Protein AF-A0A535H150-F1 (afdb_monomer)

Foldseek 3Di:
DDDPDDDDDPVVVVVVPPDPPDDDDVVNVVVVVVVLCCLQVVLQVVLVVVCVVVVDDSVSNVVSNVNSVVSSVVVVVVVVVVVD

Secondary structure (DSSP, 8-state):
----PPPP-HHHHHHTTS--S----HHHHHHHHHHHHHHHHHHHHHHHHHHHHH---THHHHHHHHHHHHHHHHHHHHHHHHH-

Structure (mmCIF, N/CA/C/O backbone):
data_AF-A0A535H150-F1
#
_entry.id   AF-A0A535H150-F1
#
loop_
_atom_site.group_PDB
_atom_site.id
_atom_site.type_symbol
_atom_site.label_atom_id
_atom_site.label_alt_id
_atom_site.label_comp_id
_atom_site.label_asym_id
_atom_site.label_entity_id
_atom_site.label_seq_id
_atom_site.pdbx_PDB_ins_code
_atom_site.Cartn_x
_atom_site.Cartn_y
_atom_site.Cartn_z
_atom_site.occupancy
_atom_site.B_iso_or_equiv
_atom_site.auth_seq_id
_atom_site.auth_comp_id
_atom_site.auth_asym_id
_atom_site.auth_atom_id
_atom_site.pdbx_PDB_model_num
ATOM 1 N N . MET A 1 1 ? -44.163 25.581 56.109 1.00 49.38 1 MET A N 1
ATOM 2 C CA . MET A 1 1 ? -43.978 25.350 54.656 1.00 49.38 1 MET A CA 1
ATOM 3 C C . MET A 1 1 ? -42.648 24.639 54.401 1.00 49.38 1 MET A C 1
ATOM 5 O O . MET A 1 1 ? -41.625 25.301 54.295 1.00 49.38 1 MET A O 1
ATOM 9 N N . ARG A 1 2 ? -42.630 23.298 54.337 1.00 57.69 2 ARG A N 1
ATOM 1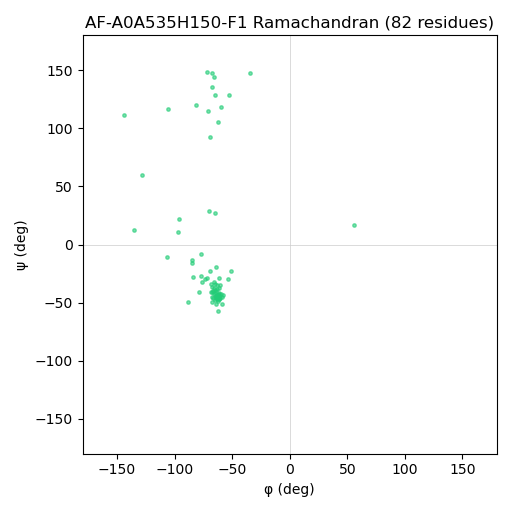0 C CA . ARG A 1 2 ? -41.479 22.529 53.828 1.00 57.69 2 ARG A CA 1
ATOM 11 C C . ARG A 1 2 ? -41.855 22.008 52.445 1.00 57.69 2 ARG A C 1
ATOM 13 O O . ARG A 1 2 ? -42.820 21.262 52.327 1.00 57.69 2 ARG A O 1
ATOM 20 N N . ARG A 1 3 ? -41.144 22.442 51.402 1.00 64.19 3 ARG A N 1
ATOM 21 C CA . ARG A 1 3 ? -41.315 21.878 50.058 1.00 64.19 3 ARG A CA 1
ATOM 22 C C . ARG A 1 3 ? -40.722 20.472 50.074 1.00 64.19 3 ARG A C 1
ATOM 24 O O . ARG A 1 3 ? -39.520 20.323 50.272 1.00 64.19 3 ARG A O 1
ATOM 31 N N . HIS A 1 4 ? -41.565 19.460 49.893 1.00 62.22 4 HIS A N 1
ATOM 32 C CA . HIS A 1 4 ? -41.108 18.124 49.533 1.00 62.22 4 HIS A CA 1
ATOM 33 C C . HIS A 1 4 ? -40.410 18.218 48.173 1.00 62.22 4 HIS A C 1
ATOM 35 O O . HIS A 1 4 ? -41.057 18.402 47.147 1.00 62.22 4 HIS A O 1
ATOM 41 N N . MET A 1 5 ? -39.081 18.145 48.181 1.00 68.00 5 MET A N 1
ATOM 42 C CA . MET A 1 5 ? -38.297 17.902 46.976 1.00 68.00 5 MET A CA 1
ATOM 43 C C . MET A 1 5 ? -38.303 16.391 46.707 1.00 68.00 5 MET A C 1
ATOM 45 O O . MET A 1 5 ? -37.853 15.638 47.573 1.00 68.00 5 MET A O 1
ATOM 49 N N . PRO A 1 6 ? -38.811 15.919 45.556 1.00 71.31 6 PRO A N 1
ATOM 50 C CA . PRO A 1 6 ? -38.648 14.526 45.167 1.00 71.31 6 PRO A CA 1
ATOM 51 C C . PRO A 1 6 ? -37.171 14.243 44.857 1.00 71.31 6 PRO A C 1
ATOM 53 O O . PRO A 1 6 ? -36.493 15.037 44.204 1.00 71.31 6 PRO A O 1
ATOM 56 N N . ALA A 1 7 ? -36.667 13.114 45.353 1.00 72.44 7 ALA A N 1
ATOM 57 C CA . ALA A 1 7 ? -35.297 12.674 45.115 1.00 72.44 7 ALA A CA 1
ATOM 58 C C . ALA A 1 7 ? -35.069 12.334 43.624 1.00 72.44 7 ALA A C 1
ATOM 60 O O . ALA A 1 7 ? -35.969 11.789 42.978 1.00 72.44 7 ALA A O 1
ATOM 61 N N . PRO A 1 8 ? -33.876 12.606 43.064 1.00 68.38 8 PRO A N 1
ATOM 62 C CA . PRO A 1 8 ? -33.558 12.249 41.685 1.00 68.38 8 PRO A CA 1
ATOM 63 C C . PRO A 1 8 ? -33.546 10.720 41.500 1.00 68.38 8 PRO A C 1
ATOM 65 O O . PRO A 1 8 ? -32.883 9.995 42.243 1.00 68.38 8 PRO A O 1
ATOM 68 N N . ARG A 1 9 ? -34.276 10.219 40.492 1.00 75.31 9 ARG A N 1
ATOM 69 C CA . ARG A 1 9 ? -34.315 8.795 40.106 1.00 75.31 9 ARG A CA 1
ATOM 70 C C . ARG A 1 9 ? -32.975 8.375 39.496 1.00 75.31 9 ARG A C 1
ATOM 72 O O . ARG A 1 9 ? -32.754 8.470 38.293 1.00 75.31 9 ARG A O 1
ATOM 79 N N . TRP A 1 10 ? -32.087 7.855 40.338 1.00 63.25 10 TRP A N 1
ATOM 80 C CA . TRP A 1 10 ? -30.779 7.285 39.973 1.00 63.25 10 TRP A CA 1
ATOM 81 C C . TRP A 1 10 ? -30.827 6.230 38.854 1.00 63.25 10 TRP A C 1
ATOM 83 O O . TRP A 1 10 ? -29.844 6.025 38.144 1.00 63.25 10 TRP A O 1
ATOM 93 N N . THR A 1 11 ? -31.978 5.592 38.655 1.00 65.69 11 THR A N 1
ATOM 94 C CA . THR A 1 11 ? -32.207 4.564 37.634 1.00 65.69 11 THR A CA 1
ATOM 95 C C . THR A 1 11 ? -32.205 5.101 36.197 1.00 65.69 11 THR A C 1
ATOM 97 O O . THR A 1 11 ? -31.899 4.353 35.269 1.00 65.69 11 THR A O 1
ATOM 100 N N . GLU A 1 12 ? -32.461 6.396 36.003 1.00 60.38 12 GLU A N 1
ATOM 101 C CA . GLU A 1 12 ? -32.504 7.046 34.682 1.00 60.38 12 GLU A CA 1
ATOM 102 C C . GLU A 1 12 ? -31.104 7.466 34.192 1.00 60.38 12 GLU A C 1
ATOM 104 O O . GLU A 1 12 ? -30.809 7.455 33.000 1.00 60.38 12 GLU A O 1
ATOM 109 N N . ARG A 1 13 ? -30.180 7.751 35.123 1.00 60.72 13 ARG A N 1
ATOM 110 C CA . ARG A 1 13 ? -28.778 8.069 34.793 1.00 60.72 13 ARG A CA 1
ATOM 111 C C . ARG A 1 13 ? -27.956 6.838 34.414 1.00 60.72 13 ARG A C 1
ATOM 113 O O . ARG A 1 13 ? -27.063 6.943 33.579 1.00 60.72 13 ARG A O 1
ATOM 120 N N . ALA A 1 14 ? -28.261 5.677 34.991 1.00 58.97 14 ALA A N 1
ATOM 121 C CA . ALA A 1 14 ? -27.529 4.442 34.707 1.00 58.97 14 ALA A CA 1
ATOM 122 C C . ALA A 1 14 ? -27.826 3.880 33.303 1.00 58.97 14 ALA A C 1
ATOM 124 O O . ALA A 1 14 ? -26.969 3.253 32.685 1.00 58.97 14 ALA A O 1
ATOM 125 N N . SER A 1 15 ? -29.023 4.134 32.770 1.00 59.12 15 SER A N 1
ATOM 126 C CA . SER A 1 15 ? -29.437 3.679 31.436 1.00 59.12 15 SER A CA 1
ATOM 127 C C . SER A 1 15 ? -28.828 4.526 30.310 1.00 59.12 15 SER A C 1
ATOM 129 O O . SER A 1 15 ? -28.537 3.996 29.239 1.00 59.12 15 SER A O 1
ATOM 131 N N . HIS A 1 16 ? -28.509 5.796 30.578 1.00 55.25 16 HIS A N 1
ATOM 132 C CA . HIS A 1 16 ? -27.789 6.674 29.647 1.00 55.25 16 HIS A CA 1
ATOM 133 C C . HIS A 1 16 ? -26.271 6.415 29.565 1.00 55.25 16 HIS A C 1
ATOM 135 O O . HIS A 1 16 ? -25.613 6.949 28.676 1.00 55.25 16 HIS A O 1
ATOM 141 N N . MET A 1 17 ? -25.709 5.569 30.438 1.00 55.12 17 MET A N 1
ATOM 142 C CA . MET A 1 17 ? -24.287 5.181 30.420 1.00 55.12 17 MET A CA 1
ATOM 143 C C . MET A 1 17 ? -24.017 3.846 29.703 1.00 55.12 17 MET A C 1
ATOM 145 O O . MET A 1 17 ? -22.907 3.324 29.768 1.00 55.12 17 MET A O 1
ATOM 149 N N . LYS A 1 18 ? -25.003 3.283 28.989 1.00 57.50 18 LYS A N 1
ATOM 150 C CA . LYS A 1 18 ? -24.853 2.016 28.244 1.00 57.50 18 LYS A C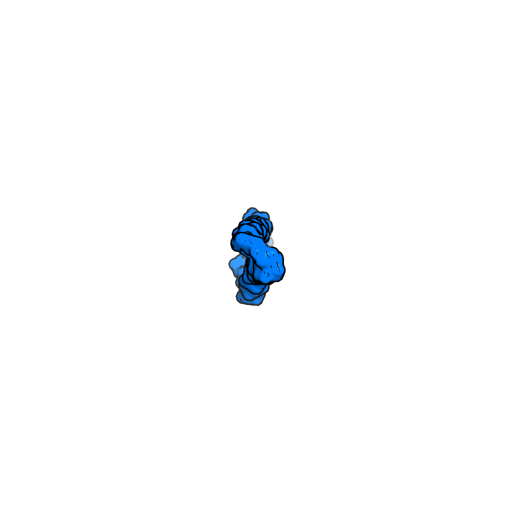A 1
ATOM 151 C C . LYS A 1 18 ? -24.532 2.193 26.752 1.00 57.50 18 LYS A C 1
ATOM 153 O O . LYS A 1 18 ? -24.761 1.291 25.954 1.00 57.50 18 LYS A O 1
ATOM 158 N N . GLY A 1 19 ? -23.987 3.350 26.386 1.00 52.09 19 GLY A N 1
ATOM 159 C CA . GLY A 1 19 ? -23.509 3.671 25.041 1.00 52.09 19 GLY A CA 1
ATOM 160 C C . GLY A 1 19 ? -22.083 4.201 25.094 1.00 52.09 19 GLY A C 1
ATOM 161 O O . GLY A 1 19 ? -21.837 5.348 24.743 1.00 52.09 19 GLY A O 1
ATOM 162 N N . GLY A 1 20 ? -21.150 3.399 25.611 1.00 52.53 20 GLY A N 1
ATOM 163 C CA . GLY A 1 20 ? -19.737 3.758 25.622 1.00 52.53 20 GLY A CA 1
ATOM 164 C C . GLY A 1 20 ? -19.225 3.973 24.197 1.00 52.53 20 GLY A C 1
ATOM 165 O O . GLY A 1 20 ? -19.187 3.042 23.398 1.00 52.53 20 GLY A O 1
ATOM 166 N N . VAL A 1 21 ? -18.778 5.194 23.913 1.00 60.66 21 VAL A N 1
ATOM 167 C CA . VAL A 1 21 ? -18.098 5.642 22.682 1.00 60.66 21 VAL A CA 1
ATOM 168 C C .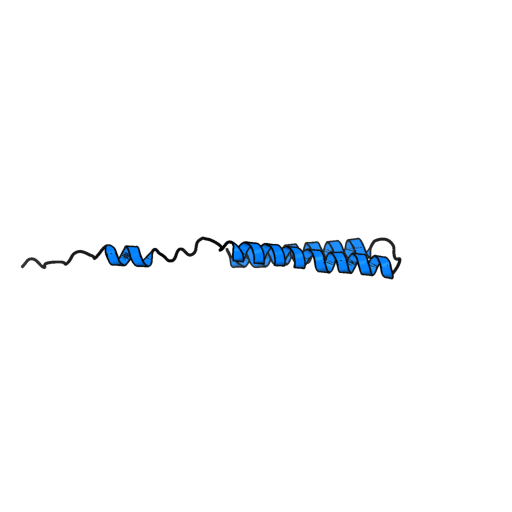 VAL A 1 21 ? -16.669 5.049 22.580 1.00 60.66 21 VAL A C 1
ATOM 170 O O . VAL A 1 21 ? -15.767 5.655 22.025 1.00 60.66 21 VAL A O 1
ATOM 173 N N . GLY A 1 22 ? -16.401 3.870 23.155 1.00 62.72 22 GLY A N 1
ATOM 17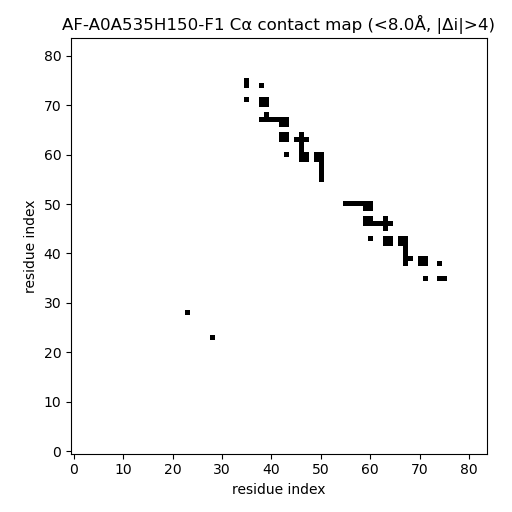4 C CA . GLY A 1 22 ? -15.049 3.538 23.631 1.00 62.72 22 GLY A CA 1
ATOM 175 C C . GLY A 1 22 ? -14.484 2.154 23.319 1.00 62.72 22 GLY A C 1
ATOM 176 O O . GLY A 1 22 ? -13.486 1.784 23.928 1.00 62.72 22 GLY A O 1
ATOM 177 N N . SER A 1 23 ? -15.064 1.348 22.429 1.00 62.31 23 SER A N 1
ATOM 178 C CA . SER A 1 23 ? -14.403 0.099 22.012 1.00 62.31 23 SER A CA 1
ATOM 179 C C . SER A 1 23 ? -14.655 -0.202 20.538 1.00 62.31 23 SER A C 1
ATOM 181 O O . SER A 1 23 ? -15.799 -0.497 20.179 1.00 62.31 23 SER A O 1
ATOM 183 N N . PRO A 1 24 ? -13.612 -0.127 19.685 1.00 60.91 24 PRO A N 1
ATOM 184 C CA . PRO A 1 24 ? -13.687 -0.589 18.305 1.00 60.91 24 PRO A CA 1
ATOM 185 C C . PRO A 1 24 ? -14.190 -2.031 18.285 1.00 60.91 24 PRO A C 1
ATOM 187 O O . PRO A 1 24 ? -13.670 -2.883 19.013 1.00 60.91 24 PRO A O 1
ATOM 190 N N . ARG A 1 25 ? -15.221 -2.318 17.487 1.00 78.50 25 ARG A N 1
ATOM 191 C CA . ARG A 1 25 ? -15.720 -3.692 17.367 1.00 78.50 25 ARG A CA 1
ATOM 192 C C . ARG A 1 25 ? -14.638 -4.523 16.675 1.00 78.50 25 ARG A C 1
ATOM 194 O O . ARG A 1 25 ? -13.933 -4.019 15.807 1.00 78.50 25 ARG A O 1
ATOM 201 N N . GLY A 1 26 ? -14.512 -5.811 17.010 1.00 72.69 26 GLY A N 1
ATOM 202 C CA . GLY A 1 26 ? -13.512 -6.691 16.376 1.00 72.69 26 GLY A CA 1
ATOM 203 C C . GLY A 1 26 ? -13.600 -6.701 14.841 1.00 72.69 26 GLY A C 1
ATOM 204 O O . GLY A 1 26 ? -12.595 -6.807 14.147 1.00 72.69 26 GLY A O 1
ATOM 205 N N . GLN A 1 27 ? -14.802 -6.479 14.310 1.00 77.69 27 GLN A N 1
ATOM 206 C CA . GLN A 1 27 ? -15.064 -6.330 12.882 1.00 77.69 27 GLN A CA 1
ATOM 207 C C . GLN A 1 27 ? -14.462 -5.042 12.283 1.00 77.69 27 GLN A C 1
ATOM 209 O O . GLN A 1 27 ? -13.970 -5.071 11.155 1.00 77.69 27 GLN A O 1
ATOM 214 N N . ASP A 1 28 ? -14.417 -3.945 13.046 1.00 76.31 28 ASP A N 1
ATOM 215 C CA . ASP A 1 28 ? -13.773 -2.691 12.633 1.00 76.31 28 ASP A CA 1
ATOM 216 C C . ASP A 1 28 ? -12.253 -2.874 12.521 1.00 76.31 28 ASP A C 1
ATOM 218 O O . ASP A 1 28 ? -11.634 -2.353 11.594 1.00 76.31 28 ASP A O 1
ATOM 222 N N . LEU A 1 29 ? -11.653 -3.668 13.418 1.00 81.81 29 LEU A N 1
ATOM 223 C CA . LEU A 1 29 ? -10.218 -3.982 13.409 1.00 81.81 29 LEU A CA 1
ATOM 224 C C . LEU A 1 29 ? -9.822 -4.846 12.206 1.00 81.81 29 LEU A C 1
ATOM 226 O O . LEU A 1 29 ? -8.804 -4.579 11.567 1.00 81.81 29 LEU A O 1
ATOM 230 N N . ILE A 1 30 ? -10.643 -5.839 11.854 1.00 87.50 30 ILE A N 1
ATOM 231 C CA . ILE A 1 30 ? -10.429 -6.666 10.656 1.00 87.50 30 ILE A CA 1
ATOM 232 C C . ILE A 1 30 ? -10.521 -5.800 9.395 1.00 87.50 30 ILE A C 1
ATOM 234 O O . ILE A 1 30 ? -9.637 -5.864 8.541 1.00 87.50 30 ILE A O 1
ATOM 238 N N . 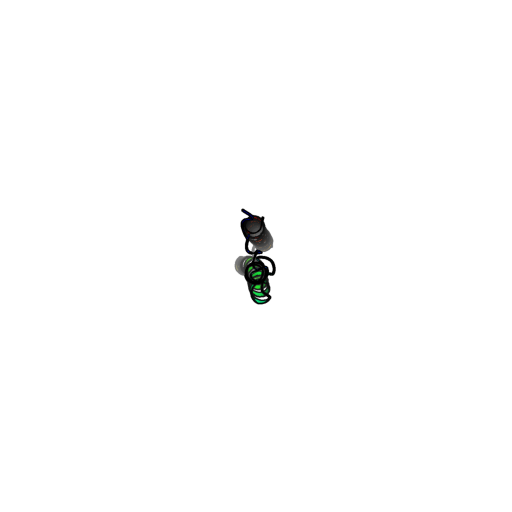GLY A 1 31 ? -11.538 -4.936 9.296 1.00 85.88 31 GLY A N 1
ATOM 239 C CA . GLY A 1 31 ? -11.662 -3.996 8.179 1.00 85.88 31 GLY A CA 1
ATOM 240 C C . GLY A 1 31 ? -10.477 -3.028 8.085 1.00 85.88 31 GLY A C 1
ATOM 241 O O . GLY A 1 31 ? -10.036 -2.688 6.986 1.00 85.88 31 GLY A O 1
ATOM 242 N N . LEU A 1 32 ? -9.917 -2.617 9.226 1.00 82.31 32 LEU A N 1
ATOM 243 C CA . LEU A 1 32 ? -8.718 -1.781 9.293 1.00 82.31 32 LEU A CA 1
ATOM 244 C C . LEU A 1 32 ? -7.475 -2.521 8.780 1.00 82.31 32 LEU A C 1
ATOM 246 O O . LEU A 1 32 ? -6.734 -1.966 7.970 1.00 82.31 32 LEU A O 1
ATOM 250 N N . GLY A 1 33 ? -7.285 -3.771 9.208 1.00 85.56 33 GLY A N 1
ATOM 251 C CA . GLY A 1 33 ? -6.175 -4.621 8.780 1.00 85.56 33 GLY A CA 1
ATOM 252 C C . GLY A 1 33 ? -6.218 -4.933 7.285 1.00 85.56 33 GLY A C 1
ATOM 253 O O . GLY A 1 33 ? -5.216 -4.752 6.598 1.00 85.56 33 GLY A O 1
ATOM 254 N N . VAL A 1 34 ? -7.385 -5.317 6.757 1.00 90.69 34 VAL A N 1
ATOM 255 C CA . VAL A 1 34 ? -7.571 -5.591 5.320 1.00 90.69 34 VAL A CA 1
ATOM 256 C C . VAL A 1 34 ? -7.322 -4.340 4.486 1.00 90.69 34 VAL A C 1
ATOM 258 O O . VAL A 1 34 ? -6.638 -4.406 3.467 1.00 90.69 34 VAL A O 1
ATOM 261 N N . PHE A 1 35 ? -7.832 -3.189 4.924 1.00 83.44 35 PHE A N 1
ATOM 262 C CA . PHE A 1 35 ? -7.602 -1.928 4.228 1.00 83.44 35 PHE A CA 1
ATOM 263 C C . PHE A 1 35 ? -6.117 -1.555 4.191 1.00 83.44 35 PHE A C 1
ATOM 265 O O . PHE A 1 35 ? -5.613 -1.180 3.135 1.00 83.44 35 PHE A O 1
ATOM 272 N N . LEU A 1 36 ? -5.410 -1.677 5.319 1.00 82.00 36 LEU A N 1
ATOM 273 C CA . LEU A 1 36 ? -3.983 -1.368 5.387 1.00 82.00 36 LEU A CA 1
ATOM 274 C C . LEU A 1 36 ? -3.160 -2.337 4.530 1.00 82.00 36 LEU A C 1
ATOM 276 O O . LEU A 1 36 ? -2.283 -1.901 3.785 1.00 82.00 36 LEU A O 1
ATOM 280 N N . ALA A 1 37 ? -3.485 -3.630 4.592 1.00 86.81 37 ALA A N 1
ATOM 281 C CA . ALA A 1 37 ? -2.865 -4.645 3.756 1.00 86.81 37 ALA A CA 1
ATOM 282 C C . ALA A 1 37 ? -3.072 -4.323 2.273 1.00 86.81 37 ALA A C 1
ATOM 284 O O . ALA A 1 37 ? -2.094 -4.231 1.546 1.00 86.81 37 ALA A O 1
ATOM 285 N N . ALA A 1 38 ? -4.304 -4.065 1.826 1.00 84.06 38 ALA A N 1
ATOM 286 C CA . ALA A 1 38 ? -4.595 -3.738 0.430 1.00 84.06 38 ALA A CA 1
ATOM 287 C C . ALA A 1 38 ? -3.897 -2.447 -0.035 1.00 84.06 38 ALA A C 1
ATOM 289 O O . ALA A 1 38 ? -3.328 -2.418 -1.126 1.00 84.06 38 ALA A O 1
ATOM 290 N N . ALA A 1 39 ? -3.886 -1.405 0.802 1.00 77.25 39 ALA A N 1
ATOM 291 C CA . ALA A 1 39 ? -3.231 -0.133 0.497 1.00 77.25 39 ALA A CA 1
ATOM 292 C C . ALA A 1 39 ? -1.713 -0.271 0.289 1.00 77.25 39 ALA A C 1
ATOM 294 O O . ALA A 1 39 ? -1.135 0.499 -0.473 1.00 77.25 39 ALA A O 1
ATOM 295 N N . PHE A 1 40 ? -1.077 -1.252 0.935 1.00 78.94 40 PHE A N 1
ATOM 296 C CA . PHE A 1 40 ? 0.336 -1.572 0.740 1.00 78.94 40 PHE A CA 1
ATOM 297 C C . PHE A 1 40 ? 0.564 -2.578 -0.400 1.00 78.94 40 PHE A C 1
ATOM 299 O O . PHE A 1 40 ? 1.392 -2.349 -1.282 1.00 78.94 40 PHE A O 1
ATOM 306 N N . LEU A 1 41 ? -0.175 -3.692 -0.394 1.00 82.50 41 LEU A N 1
ATOM 307 C CA . LEU A 1 41 ? 0.066 -4.840 -1.270 1.00 82.50 41 LEU A CA 1
ATOM 308 C C . LEU A 1 41 ? -0.194 -4.501 -2.740 1.00 82.50 41 LEU A C 1
ATOM 310 O O . LEU A 1 41 ? 0.567 -4.925 -3.602 1.00 82.50 41 LEU A O 1
ATOM 314 N N . ILE A 1 42 ? -1.245 -3.727 -3.033 1.00 81.44 42 ILE A N 1
ATOM 315 C CA . ILE A 1 42 ? -1.630 -3.382 -4.409 1.00 81.44 42 ILE A CA 1
ATOM 316 C C . ILE A 1 42 ? -0.524 -2.587 -5.128 1.00 81.44 42 ILE A C 1
ATOM 318 O O . ILE A 1 42 ? -0.058 -3.056 -6.167 1.00 81.44 42 ILE A O 1
ATOM 322 N N . PRO A 1 43 ? -0.055 -1.428 -4.622 1.00 71.06 43 PRO A N 1
ATOM 323 C CA . PRO A 1 43 ? 1.017 -0.681 -5.283 1.00 71.06 43 PRO A CA 1
ATOM 324 C C . PRO A 1 43 ? 2.357 -1.430 -5.285 1.00 71.06 43 PRO A C 1
ATOM 326 O O . PRO A 1 43 ? 3.107 -1.313 -6.253 1.00 71.06 43 PRO A O 1
ATOM 329 N N . PHE A 1 44 ? 2.645 -2.239 -4.258 1.00 72.88 44 PHE A N 1
ATOM 330 C CA . PHE A 1 44 ? 3.859 -3.059 -4.211 1.00 72.88 44 PHE A CA 1
ATOM 331 C C . PHE A 1 44 ? 3.883 -4.122 -5.319 1.00 72.88 44 PHE A C 1
ATOM 333 O O . PHE A 1 44 ? 4.846 -4.203 -6.083 1.00 72.88 44 PHE A O 1
ATOM 340 N N . VAL A 1 45 ? 2.804 -4.901 -5.451 1.00 79.38 45 VAL A N 1
ATOM 341 C CA . VAL A 1 45 ? 2.678 -5.924 -6.500 1.00 79.38 45 VAL A CA 1
ATOM 342 C C . VAL A 1 45 ? 2.644 -5.278 -7.884 1.00 79.38 45 VAL A C 1
ATOM 344 O O . VAL A 1 45 ? 3.286 -5.784 -8.801 1.00 79.38 45 VAL A O 1
ATOM 347 N N . ALA A 1 46 ? 1.967 -4.135 -8.039 1.00 73.50 46 ALA A N 1
ATOM 348 C CA . ALA A 1 46 ? 1.971 -3.390 -9.295 1.00 73.50 46 ALA A CA 1
ATOM 349 C C . ALA A 1 46 ? 3.393 -2.967 -9.707 1.00 73.50 46 ALA A C 1
ATOM 351 O O . ALA A 1 46 ? 3.773 -3.180 -10.855 1.00 73.50 46 ALA A O 1
ATOM 352 N N . GLY A 1 47 ? 4.196 -2.439 -8.775 1.00 66.31 47 GLY A N 1
ATOM 353 C CA . GLY A 1 47 ? 5.595 -2.078 -9.025 1.00 66.31 47 GLY A CA 1
ATOM 354 C C . GLY A 1 47 ? 6.463 -3.273 -9.427 1.00 66.31 47 GLY A C 1
ATOM 355 O O . GLY A 1 47 ? 7.220 -3.174 -10.387 1.00 66.31 47 GLY A O 1
ATOM 356 N N . LEU A 1 48 ? 6.295 -4.418 -8.755 1.00 70.75 48 LEU A N 1
ATOM 357 C CA . LEU A 1 48 ? 6.981 -5.674 -9.087 1.00 70.75 48 LEU A CA 1
ATOM 358 C C . LEU A 1 48 ? 6.655 -6.170 -10.501 1.00 70.75 48 LEU A C 1
ATOM 360 O O . LEU A 1 48 ? 7.554 -6.549 -11.248 1.00 70.75 48 LEU A O 1
ATOM 364 N N . VAL A 1 49 ? 5.373 -6.168 -10.873 1.00 73.94 49 VAL A N 1
ATOM 365 C CA . VAL A 1 49 ? 4.935 -6.618 -12.202 1.00 73.94 49 VAL A CA 1
ATOM 366 C C . VAL A 1 49 ? 5.427 -5.660 -13.288 1.00 73.94 49 VAL A C 1
ATOM 368 O O . VAL A 1 49 ? 5.893 -6.117 -14.329 1.00 73.94 49 VAL A O 1
ATOM 371 N N . LEU A 1 50 ? 5.377 -4.346 -13.049 1.00 66.19 50 LEU A N 1
ATOM 372 C CA . LEU A 1 50 ? 5.911 -3.347 -13.980 1.00 66.19 50 LEU A CA 1
ATOM 373 C C . LEU A 1 50 ? 7.419 -3.516 -14.203 1.00 66.19 50 LEU A C 1
ATOM 375 O O . LEU A 1 50 ? 7.862 -3.496 -15.348 1.00 66.19 50 LEU A O 1
ATOM 379 N N . ASP A 1 51 ? 8.191 -3.738 -13.140 1.00 63.75 51 ASP A N 1
ATOM 380 C CA . ASP A 1 51 ? 9.639 -3.964 -13.226 1.00 63.75 51 ASP A CA 1
ATOM 381 C C . ASP A 1 51 ? 9.963 -5.241 -14.029 1.00 63.75 51 ASP A C 1
ATOM 383 O O . ASP A 1 51 ? 10.793 -5.219 -14.941 1.00 63.75 51 ASP A O 1
ATOM 387 N N . ALA A 1 52 ? 9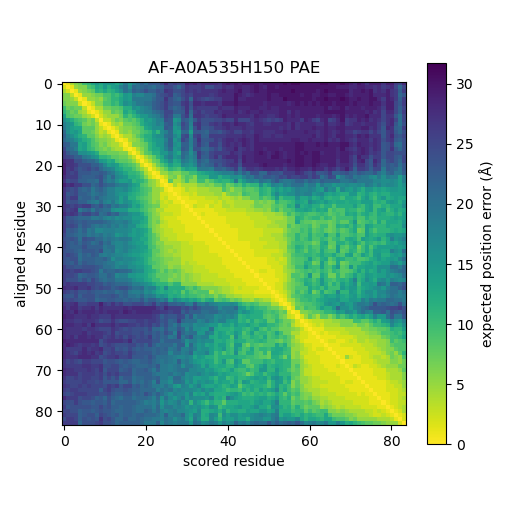.213 -6.324 -13.782 1.00 68.12 52 ALA A N 1
ATOM 388 C CA . ALA A 1 52 ? 9.355 -7.593 -14.498 1.00 68.12 52 ALA A CA 1
ATOM 389 C C . ALA A 1 52 ? 9.008 -7.493 -15.996 1.00 68.12 52 ALA A C 1
ATOM 391 O O . ALA A 1 52 ? 9.617 -8.177 -16.817 1.00 68.12 52 ALA A O 1
ATOM 392 N N . VAL A 1 53 ? 8.043 -6.648 -16.373 1.00 71.12 53 VAL A N 1
ATOM 393 C CA . VAL A 1 53 ? 7.662 -6.448 -17.782 1.00 71.12 53 VAL A CA 1
ATOM 394 C C . VAL A 1 53 ? 8.649 -5.525 -18.498 1.00 71.12 53 VAL A C 1
ATOM 396 O O . VAL A 1 53 ? 9.023 -5.802 -19.635 1.00 71.12 53 VAL A O 1
ATOM 399 N N . VAL A 1 54 ? 9.114 -4.458 -17.846 1.00 75.38 54 VAL A N 1
ATOM 400 C CA . VAL A 1 54 ? 9.915 -3.402 -18.492 1.00 75.38 54 VAL A CA 1
ATOM 401 C C . VAL A 1 54 ? 11.416 -3.742 -18.553 1.00 75.38 54 VAL A C 1
ATOM 403 O O . VAL A 1 54 ? 12.139 -3.126 -19.333 1.00 75.38 54 VAL A O 1
ATOM 406 N N . HIS A 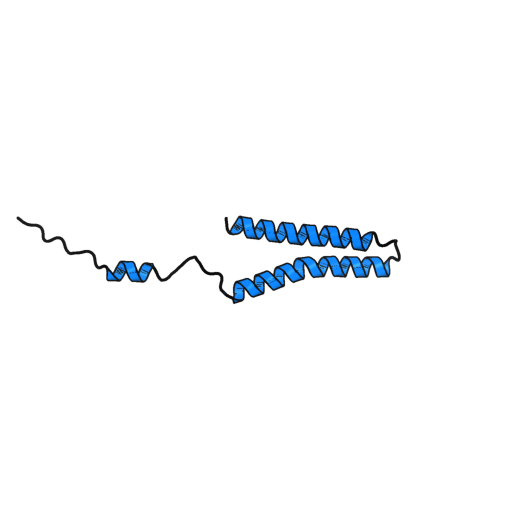1 55 ? 11.893 -4.757 -17.814 1.00 65.38 55 HIS A N 1
ATOM 407 C CA . HIS A 1 55 ? 13.299 -5.228 -17.822 1.00 65.38 55 HIS A CA 1
ATOM 408 C C . HIS A 1 55 ? 14.329 -4.130 -17.504 1.00 65.38 55 HIS A C 1
ATOM 410 O O . HIS A 1 55 ? 15.527 -4.254 -17.764 1.00 65.38 55 HIS A O 1
ATOM 416 N N . THR A 1 56 ? 13.869 -3.025 -16.939 1.00 56.12 56 THR A N 1
ATOM 417 C CA . THR A 1 56 ? 14.714 -1.983 -16.382 1.00 56.12 56 THR A CA 1
ATOM 418 C C . THR A 1 56 ? 15.349 -2.495 -15.094 1.00 56.12 56 THR A C 1
ATOM 420 O O . THR A 1 56 ? 14.753 -3.294 -14.382 1.00 56.12 56 THR A O 1
ATOM 423 N N . SER A 1 57 ? 16.564 -2.026 -14.788 1.00 59.44 57 SER A N 1
ATOM 424 C CA . SER A 1 57 ? 17.143 -2.052 -13.430 1.00 59.44 57 SER A CA 1
ATOM 425 C C . SER A 1 57 ? 16.047 -1.838 -12.366 1.00 59.44 57 SER A C 1
ATOM 427 O O . SER A 1 57 ? 15.132 -1.071 -12.680 1.00 59.44 57 SER A O 1
ATOM 429 N N . PRO A 1 58 ? 16.138 -2.425 -11.144 1.00 69.44 58 PRO A N 1
ATOM 430 C CA . PRO A 1 58 ? 15.053 -2.557 -10.144 1.00 69.44 58 PRO A CA 1
ATOM 431 C C . PRO A 1 58 ? 14.522 -1.236 -9.540 1.00 69.44 58 PRO A C 1
ATOM 433 O O . PRO A 1 58 ? 14.039 -1.168 -8.412 1.00 69.44 58 PRO A O 1
ATOM 436 N N . LEU A 1 59 ? 14.631 -0.140 -10.279 1.00 68.44 59 LEU A N 1
ATOM 437 C CA . LEU A 1 59 ? 14.139 1.196 -10.014 1.00 68.44 59 LEU A CA 1
ATOM 438 C C . LEU A 1 59 ? 12.613 1.243 -9.898 1.00 68.44 59 LEU A C 1
ATOM 440 O O . LEU A 1 59 ? 12.121 1.970 -9.035 1.00 68.44 59 LEU A O 1
ATOM 444 N N . PHE A 1 60 ? 11.852 0.481 -10.697 1.00 64.50 60 PHE A N 1
ATOM 445 C CA . PHE A 1 60 ? 10.384 0.494 -10.584 1.00 64.50 60 PHE A CA 1
ATOM 446 C C . PHE A 1 60 ? 9.899 -0.235 -9.335 1.00 64.50 60 PHE A C 1
ATOM 448 O O . PHE A 1 60 ? 8.901 0.178 -8.742 1.00 64.50 60 PHE A O 1
ATOM 455 N N . LEU A 1 61 ? 10.648 -1.238 -8.871 1.00 67.12 61 LEU A N 1
ATOM 456 C CA . LEU A 1 61 ? 10.419 -1.860 -7.571 1.00 67.12 61 LEU A CA 1
ATOM 457 C C . LEU A 1 61 ? 10.612 -0.837 -6.442 1.00 67.12 61 LEU A C 1
ATOM 459 O O . LEU A 1 61 ? 9.723 -0.682 -5.604 1.00 67.12 61 LEU A O 1
ATOM 463 N N . PHE A 1 62 ? 11.715 -0.079 -6.442 1.00 73.25 62 PHE A N 1
ATOM 464 C CA . PHE A 1 62 ? 11.939 0.972 -5.440 1.00 73.25 62 PHE A CA 1
ATOM 465 C C . PHE A 1 62 ? 10.907 2.101 -5.521 1.00 73.25 62 PHE A C 1
ATOM 467 O O . PHE A 1 62 ? 10.431 2.561 -4.483 1.00 73.25 62 PHE A O 1
ATOM 474 N N . AL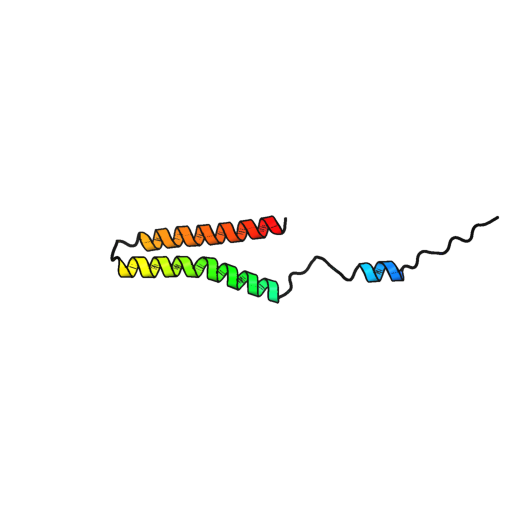A A 1 63 ? 10.516 2.521 -6.726 1.00 75.69 63 ALA A N 1
ATOM 475 C CA . ALA A 1 63 ? 9.475 3.526 -6.917 1.00 75.69 63 ALA A CA 1
ATOM 476 C C . ALA A 1 63 ? 8.112 3.037 -6.401 1.00 75.69 63 ALA A C 1
ATOM 478 O O . ALA A 1 63 ? 7.450 3.756 -5.653 1.00 75.69 63 ALA A O 1
ATOM 479 N N . GLY A 1 64 ? 7.722 1.801 -6.732 1.00 69.44 64 GLY A N 1
ATOM 480 C CA . GLY A 1 64 ? 6.495 1.166 -6.244 1.00 69.44 64 GLY A CA 1
ATOM 481 C C . GLY A 1 64 ? 6.494 0.968 -4.728 1.00 69.44 64 GLY A C 1
ATOM 482 O O . GLY A 1 64 ? 5.480 1.210 -4.075 1.00 69.44 64 GLY A O 1
ATOM 483 N N . LEU A 1 65 ? 7.644 0.620 -4.147 1.00 74.25 65 LEU A N 1
ATOM 484 C CA . LEU A 1 65 ? 7.827 0.519 -2.701 1.00 74.25 65 LEU A CA 1
ATOM 485 C C . LEU A 1 65 ? 7.676 1.884 -2.014 1.00 74.25 65 LEU A C 1
ATOM 487 O O . LEU A 1 65 ? 6.926 1.993 -1.046 1.00 74.25 65 LEU A O 1
ATOM 491 N N . PHE A 1 66 ? 8.329 2.934 -2.524 1.00 79.44 66 PHE A N 1
ATOM 492 C CA . PHE A 1 66 ? 8.187 4.296 -1.995 1.00 79.44 66 PHE A CA 1
ATOM 493 C C . PHE A 1 66 ? 6.738 4.790 -2.075 1.00 79.44 66 PHE A C 1
ATOM 495 O O . PHE A 1 66 ? 6.223 5.351 -1.104 1.00 79.44 66 PHE A O 1
ATOM 502 N N . LEU A 1 67 ? 6.057 4.535 -3.197 1.00 76.81 67 LEU A N 1
ATOM 503 C CA . LEU A 1 67 ? 4.640 4.858 -3.375 1.00 76.81 67 LEU A CA 1
ATOM 504 C C . LEU A 1 67 ? 3.745 4.078 -2.405 1.00 76.81 67 LEU A C 1
ATOM 506 O O . LEU A 1 67 ? 2.869 4.676 -1.780 1.00 76.81 67 LEU A O 1
ATOM 510 N N . GLY A 1 68 ? 3.977 2.775 -2.234 1.00 74.44 68 GLY A N 1
ATOM 511 C CA . GLY A 1 68 ? 3.216 1.931 -1.310 1.00 74.44 68 GLY A CA 1
ATOM 512 C C . GLY A 1 68 ? 3.397 2.338 0.153 1.00 74.44 68 GLY A C 1
ATOM 513 O O . GLY A 1 68 ? 2.414 2.469 0.884 1.00 74.44 68 GLY A O 1
ATOM 514 N N . ILE A 1 69 ? 4.634 2.619 0.576 1.00 75.88 69 ILE A N 1
ATOM 515 C CA . ILE A 1 69 ? 4.936 3.118 1.927 1.00 75.88 69 ILE A CA 1
ATOM 516 C C . ILE A 1 69 ? 4.286 4.490 2.147 1.00 75.88 69 ILE A C 1
ATOM 518 O O . ILE A 1 69 ? 3.657 4.714 3.185 1.00 75.88 69 ILE A O 1
ATOM 522 N N . GLY A 1 70 ? 4.390 5.398 1.172 1.00 79.38 70 GLY A N 1
ATOM 523 C CA . GLY A 1 70 ? 3.781 6.726 1.235 1.00 79.38 70 GLY A CA 1
ATOM 524 C C . GLY A 1 70 ? 2.256 6.664 1.349 1.00 79.38 70 GLY A C 1
ATOM 525 O O . GLY A 1 70 ? 1.677 7.297 2.234 1.00 79.38 70 GLY A O 1
ATOM 526 N N . ALA A 1 71 ? 1.606 5.843 0.521 1.00 72.94 71 ALA A N 1
ATOM 527 C CA . ALA A 1 71 ? 0.161 5.635 0.552 1.00 72.94 71 ALA A CA 1
ATOM 528 C C . ALA A 1 71 ? -0.306 5.023 1.883 1.00 72.94 71 ALA A C 1
ATOM 530 O O . ALA A 1 71 ? -1.255 5.528 2.485 1.00 72.94 71 ALA A O 1
ATOM 531 N N . ALA A 1 72 ? 0.383 3.993 2.387 1.00 69.75 72 ALA A N 1
ATOM 532 C CA . ALA A 1 72 ? 0.065 3.373 3.673 1.00 69.75 72 ALA A CA 1
ATOM 533 C C . ALA A 1 72 ? 0.232 4.357 4.844 1.00 69.75 72 ALA A C 1
ATOM 535 O O . ALA A 1 72 ? -0.646 4.457 5.702 1.00 69.75 72 ALA A O 1
ATOM 536 N N . THR A 1 73 ? 1.316 5.139 4.845 1.00 78.69 73 THR A N 1
ATOM 537 C CA . THR A 1 73 ? 1.581 6.157 5.875 1.00 78.69 73 THR A CA 1
ATOM 538 C C . THR A 1 73 ? 0.525 7.260 5.848 1.00 78.69 73 THR A C 1
ATOM 540 O O . THR A 1 73 ? -0.005 7.633 6.895 1.00 78.69 73 THR A O 1
ATOM 543 N N . PHE A 1 74 ? 0.152 7.749 4.663 1.00 75.31 74 PHE A N 1
ATOM 544 C CA . PHE A 1 74 ? -0.896 8.759 4.509 1.00 75.31 74 PHE A CA 1
ATOM 545 C C . PHE A 1 74 ? -2.274 8.236 4.944 1.00 75.31 74 PHE A C 1
ATOM 547 O O . PHE A 1 74 ? -3.025 8.919 5.647 1.00 75.31 74 PHE A O 1
ATOM 554 N N . ALA A 1 75 ? -2.603 6.997 4.580 1.00 75.31 75 ALA A N 1
ATOM 555 C CA . ALA A 1 75 ? -3.849 6.347 4.968 1.00 75.31 75 ALA A CA 1
ATOM 556 C C . ALA A 1 75 ? -3.934 6.103 6.489 1.00 75.31 75 ALA A C 1
ATOM 558 O O . ALA A 1 75 ? -4.993 6.280 7.097 1.00 75.31 75 ALA A O 1
ATOM 559 N N . LEU A 1 76 ? -2.814 5.751 7.125 1.00 80.44 76 LEU A N 1
ATOM 560 C CA . LEU A 1 76 ? -2.722 5.628 8.577 1.00 80.44 76 LEU A CA 1
ATOM 561 C C . LEU A 1 76 ? -2.853 6.995 9.261 1.00 80.44 76 LEU A C 1
ATOM 563 O O . LEU A 1 76 ? -3.619 7.134 10.213 1.00 80.44 76 LEU A O 1
ATOM 567 N N . TYR A 1 77 ? -2.164 8.015 8.746 1.00 78.00 77 TYR A N 1
ATOM 568 C CA . TYR A 1 77 ? -2.208 9.375 9.282 1.00 78.00 77 TYR A CA 1
ATOM 569 C C . TYR A 1 77 ? -3.619 9.972 9.226 1.00 78.00 77 TYR A C 1
ATOM 571 O O . TYR A 1 77 ? -4.108 10.500 10.222 1.00 78.00 77 TYR A O 1
ATOM 579 N N . THR A 1 78 ? -4.310 9.841 8.091 1.00 77.31 78 THR A N 1
ATOM 580 C CA . THR A 1 78 ? -5.698 10.312 7.935 1.00 77.31 78 THR A CA 1
ATOM 581 C C . THR A 1 78 ? -6.670 9.585 8.861 1.00 77.31 78 THR A C 1
ATOM 583 O O . THR A 1 78 ? -7.591 10.215 9.381 1.00 77.31 78 THR A O 1
ATOM 586 N N . ARG A 1 79 ? -6.454 8.289 9.129 1.00 71.38 79 ARG A N 1
ATOM 587 C CA . ARG A 1 79 ? -7.227 7.555 10.140 1.00 71.38 79 ARG A CA 1
ATOM 588 C C . ARG A 1 79 ? -6.929 8.061 11.546 1.00 71.38 79 ARG A C 1
ATOM 590 O O . ARG A 1 79 ? -7.873 8.389 12.250 1.00 71.38 79 ARG A O 1
ATOM 597 N N . LEU A 1 80 ? -5.664 8.200 11.941 1.00 80.25 80 LEU A N 1
ATOM 598 C CA . LEU A 1 80 ? -5.288 8.707 13.270 1.00 80.25 80 LEU A CA 1
ATOM 599 C C . LEU A 1 80 ? -5.860 10.102 13.538 1.00 80.25 80 LEU A C 1
ATOM 601 O O . LEU A 1 80 ? -6.443 10.329 14.593 1.00 80.25 80 LEU A O 1
ATOM 605 N N . LYS A 1 81 ? -5.788 11.003 12.553 1.00 72.50 81 LYS A N 1
ATOM 606 C CA . LYS A 1 81 ? -6.374 12.349 12.639 1.00 72.50 81 LYS A CA 1
ATOM 607 C C . LYS A 1 81 ? -7.898 12.361 12.753 1.00 72.50 81 LYS A C 1
ATOM 609 O O . LYS A 1 81 ? -8.462 13.380 13.113 1.00 72.50 81 LYS A O 1
ATOM 614 N N . ARG A 1 82 ? -8.569 11.270 12.380 1.00 67.62 82 ARG A N 1
ATOM 615 C CA . ARG A 1 82 ? -10.022 11.125 12.513 1.00 67.62 82 ARG A CA 1
ATOM 616 C C . ARG A 1 82 ? -10.436 10.644 13.908 1.00 67.62 82 ARG A C 1
ATOM 618 O O . ARG A 1 82 ? -11.613 10.740 14.238 1.00 67.62 82 ARG A O 1
ATOM 625 N N . TYR A 1 83 ? -9.496 10.110 14.690 1.00 56.28 83 TYR A N 1
ATOM 626 C CA . TYR A 1 83 ? -9.727 9.604 16.047 1.00 56.28 83 TYR A CA 1
ATOM 627 C C . TYR A 1 83 ? -9.162 10.513 17.155 1.00 56.28 83 TYR A C 1
ATOM 629 O O . TYR A 1 83 ? -9.472 10.273 18.320 1.00 56.28 83 TYR A O 1
ATOM 637 N N . LEU A 1 84 ? -8.349 11.517 16.804 1.00 54.47 84 LEU A N 1
ATOM 638 C CA . LEU A 1 84 ? -7.868 12.603 17.672 1.00 54.47 84 LEU A CA 1
ATOM 639 C C . LEU A 1 84 ? -8.739 13.848 17.489 1.00 54.47 84 LEU A C 1
ATOM 641 O O . LEU A 1 84 ? -8.983 14.533 18.504 1.00 54.47 84 LEU A O 1
#

Sequence (84 aa):
MRRHMPAPRWTERASHMKGGVGSPRGQDLIGLGVFLAAAFLIPFVAGLVLDAVVHTSPLFLFAGLFLGIGAATFALYTRLKRYL

Radius of gyration: 26.02 Å; Cα contacts (8 Å, |Δi|>4): 41; chains: 1; bounding box: 61×33×73 Å

pLDDT: mean 70.75, std 9.4, range [49.38, 90.69]

Solvent-accessible surface area (backbone atoms only — not comparable to full-atom values): 4950 Å² total; per-residue (Å²): 140,80,83,84,75,82,78,82,67,66,73,64,61,60,64,73,65,76,69,73,94,76,71,84,51,75,67,55,52,51,54,49,51,53,50,51,48,50,46,29,48,52,42,34,52,51,15,46,52,50,26,68,72,67,7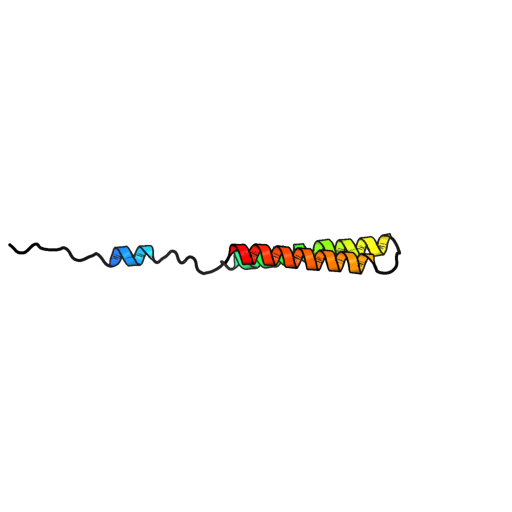2,52,74,71,57,41,37,52,50,17,43,52,50,12,53,50,48,36,51,50,56,49,49,57,50,52,65,72,76,109

Mean predicted aligned error: 15.34 Å